Protein AF-A0A2G4H687-F1 (afdb_monomer_lite)

Secondary structure (DSSP, 8-state):
-HHHHHHHHHHHHHHHHTS------TTSS-HHHHHHHHHHH-HHHHHHHHHHHHHHHHHHHHHHHHHHTT--HHHHHHHHTS-HHHHHHHHTS-SPPPHHHHHHHHHHTTS--EEEEEE---TTS--EEEEEE-

Radius of gyration: 17.33 Å; chains: 1; bounding box: 37×50×39 Å

Sequence (134 aa):
MIARTVLSTRANMNSMSDRPDTRTSPIGRTVAEDIAQRRAEDPEYRRLDDYYRPMMDLATAVILRRGALGMTQEELARRMGTTASSISRIESGQHRTRPDTLKRLADALGGTAVMGFEFPAADNAEATSVLVTL

Foldseek 3Di:
DVVVVVVVVVVVLCVVVPPFQPDQDPVGHGPNVVLVVCCVPPPVSVVVCVVLVVLQSQLVVLVVLCVVVVHDLQLLQVLLVHHSVVSVVSNVSPDDDDPVRQQSSQVSSVHWDKDKDWDPDDPPGDTDMDIDTD

pLDDT: mean 82.72, std 16.85, range [40.81, 98.5]

Structure (mmCIF, N/CA/C/O backbone):
data_AF-A0A2G4H687-F1
#
_entry.id   AF-A0A2G4H687-F1
#
loop_
_atom_site.group_PDB
_atom_site.id
_atom_site.type_symbol
_atom_site.label_atom_id
_atom_site.label_alt_id
_atom_site.label_comp_id
_atom_site.label_asym_id
_atom_site.label_entity_id
_atom_site.label_seq_id
_atom_site.pdbx_PDB_ins_code
_atom_site.Cartn_x
_atom_site.Cartn_y
_atom_site.Cartn_z
_atom_site.occupancy
_atom_site.B_iso_or_equiv
_atom_site.auth_seq_id
_atom_site.auth_comp_id
_atom_site.auth_asym_id
_atom_site.auth_atom_id
_atom_site.pdbx_PDB_model_num
ATOM 1 N N . MET A 1 1 ? -18.435 -17.476 -6.708 1.00 45.44 1 MET A N 1
ATOM 2 C CA . MET A 1 1 ? -18.595 -16.001 -6.724 1.00 45.44 1 MET A CA 1
ATOM 3 C C . MET A 1 1 ? -17.254 -15.277 -6.566 1.00 45.44 1 MET A C 1
ATOM 5 O O . MET A 1 1 ? -16.951 -14.449 -7.408 1.00 45.44 1 MET A O 1
ATOM 9 N N . ILE A 1 2 ? -16.415 -15.651 -5.589 1.00 49.97 2 ILE A N 1
ATOM 10 C CA . ILE A 1 2 ? -15.140 -14.974 -5.262 1.00 49.97 2 ILE A CA 1
ATOM 11 C C . ILE A 1 2 ? -14.123 -14.960 -6.429 1.00 49.97 2 ILE A C 1
ATOM 13 O O . ILE A 1 2 ? -13.534 -13.920 -6.701 1.00 49.97 2 ILE A O 1
ATOM 17 N N . ALA A 1 3 ? -13.969 -16.055 -7.188 1.00 42.94 3 ALA A N 1
ATOM 18 C CA . ALA A 1 3 ? -12.992 -16.135 -8.289 1.00 42.94 3 ALA A CA 1
ATOM 19 C C . ALA A 1 3 ? -13.230 -15.131 -9.435 1.00 42.94 3 ALA A C 1
ATOM 21 O O . ALA A 1 3 ? -12.291 -14.484 -9.893 1.00 42.94 3 ALA A O 1
ATOM 22 N N . ARG A 1 4 ? -14.492 -14.927 -9.845 1.00 40.81 4 ARG A N 1
ATOM 23 C CA . ARG A 1 4 ? -14.857 -13.914 -10.855 1.00 40.81 4 ARG A CA 1
ATOM 24 C C . ARG A 1 4 ? -14.580 -12.490 -10.362 1.00 40.81 4 ARG A C 1
ATOM 26 O O . ARG A 1 4 ? -14.145 -11.651 -11.144 1.00 40.81 4 ARG A O 1
ATOM 33 N N . THR A 1 5 ? -14.794 -12.230 -9.072 1.00 50.72 5 THR A N 1
ATOM 34 C CA . THR A 1 5 ? -14.516 -10.930 -8.448 1.00 50.72 5 THR A CA 1
ATOM 35 C C . THR A 1 5 ? -13.016 -10.654 -8.364 1.00 50.72 5 THR A C 1
ATOM 37 O O . THR A 1 5 ? -12.599 -9.552 -8.690 1.00 50.72 5 THR A O 1
ATOM 40 N N . VAL A 1 6 ? -12.188 -11.641 -8.004 1.00 52.12 6 VAL A N 1
ATOM 41 C CA . VAL A 1 6 ? -10.727 -11.463 -7.912 1.00 52.12 6 VAL A CA 1
ATOM 42 C C . VAL A 1 6 ? -10.098 -11.213 -9.285 1.00 52.12 6 VAL A C 1
ATOM 44 O O . VAL A 1 6 ? -9.317 -10.273 -9.406 1.00 52.12 6 VAL A O 1
ATOM 47 N N . LEU A 1 7 ? -10.486 -11.957 -10.334 1.00 49.06 7 LEU A N 1
ATOM 48 C CA . LEU A 1 7 ? -10.020 -11.679 -11.704 1.00 49.06 7 LEU A CA 1
ATOM 49 C C . LEU A 1 7 ? -10.447 -10.282 -12.187 1.00 49.06 7 LEU A C 1
ATOM 51 O O . LEU A 1 7 ? -9.645 -9.568 -12.787 1.00 49.06 7 LEU A O 1
ATOM 55 N N . SER A 1 8 ? -11.682 -9.864 -11.885 1.00 45.81 8 SER A N 1
ATOM 56 C CA . SER A 1 8 ? -12.170 -8.520 -12.222 1.00 45.81 8 SER A CA 1
ATOM 57 C C . SER A 1 8 ? -11.426 -7.422 -11.457 1.00 45.81 8 SER A C 1
ATOM 59 O O . SER A 1 8 ? -11.152 -6.369 -12.027 1.00 45.81 8 SER A O 1
ATOM 61 N N . THR A 1 9 ? -11.080 -7.647 -10.187 1.00 50.69 9 THR A N 1
ATOM 62 C CA . THR A 1 9 ? -10.287 -6.706 -9.385 1.00 50.69 9 THR A CA 1
ATOM 63 C C . THR A 1 9 ? -8.848 -6.639 -9.876 1.00 50.69 9 THR A C 1
ATOM 65 O O . THR A 1 9 ? -8.306 -5.545 -9.948 1.00 50.69 9 THR A O 1
ATOM 68 N N . ARG A 1 10 ? -8.239 -7.760 -10.282 1.00 50.38 10 ARG A N 1
ATOM 69 C CA . ARG A 1 10 ? -6.886 -7.779 -10.860 1.00 50.38 10 ARG A CA 1
ATOM 70 C C . ARG A 1 10 ? -6.825 -7.010 -12.179 1.00 50.38 10 ARG A C 1
ATOM 72 O O . ARG A 1 10 ? -5.948 -6.172 -12.355 1.00 50.38 10 ARG A O 1
ATOM 79 N N . ALA A 1 11 ? -7.810 -7.217 -13.054 1.00 51.19 11 ALA A N 1
ATOM 80 C CA . ALA A 1 11 ? -7.960 -6.439 -14.279 1.00 51.19 11 ALA A CA 1
ATOM 81 C C . ALA A 1 11 ? -8.173 -4.941 -13.986 1.00 51.19 11 ALA A C 1
ATOM 83 O O . ALA A 1 11 ? -7.543 -4.098 -14.620 1.00 51.19 11 ALA A O 1
ATOM 84 N N . ASN A 1 12 ? -9.000 -4.594 -12.992 1.00 53.06 12 ASN A N 1
ATOM 85 C CA . ASN A 1 12 ? -9.261 -3.201 -12.621 1.00 53.06 12 ASN A CA 1
ATOM 86 C C . ASN A 1 12 ? -8.067 -2.528 -11.917 1.00 53.06 12 ASN A C 1
ATOM 88 O O . ASN A 1 12 ? -7.826 -1.350 -12.142 1.00 53.06 12 ASN A O 1
ATOM 92 N N . MET A 1 13 ? -7.295 -3.264 -11.109 1.00 52.97 13 MET A N 1
ATOM 93 C CA . MET A 1 13 ? -6.067 -2.778 -10.472 1.00 52.97 13 MET A CA 1
ATOM 94 C C . MET A 1 13 ? -4.971 -2.531 -11.501 1.00 52.97 13 MET A C 1
ATOM 96 O O . MET A 1 13 ? -4.424 -1.434 -11.488 1.00 52.97 13 MET A O 1
ATOM 100 N N . ASN A 1 14 ? -4.749 -3.462 -12.443 1.00 51.19 14 ASN A N 1
ATOM 101 C CA . ASN A 1 14 ? -3.894 -3.204 -13.605 1.00 51.19 14 ASN A CA 1
ATOM 102 C C . ASN A 1 14 ? -4.370 -1.942 -14.335 1.00 51.19 14 ASN A C 1
ATOM 104 O O . ASN A 1 14 ? -3.579 -1.057 -14.595 1.00 51.19 14 ASN A O 1
ATOM 108 N N . SER A 1 15 ? -5.675 -1.786 -14.569 1.00 47.53 15 SER A N 1
ATOM 109 C CA . SER A 1 15 ? -6.229 -0.593 -15.233 1.00 47.53 15 SER A CA 1
ATOM 110 C C . SER A 1 15 ? -6.062 0.713 -14.433 1.00 47.53 15 SER A C 1
ATOM 112 O O . SER A 1 15 ? -6.075 1.793 -15.018 1.00 47.53 15 SER A O 1
ATOM 114 N N . MET A 1 16 ? -5.965 0.644 -13.099 1.00 47.28 16 MET A N 1
ATOM 115 C CA . MET A 1 16 ? -5.851 1.804 -12.202 1.00 47.28 16 MET A CA 1
ATOM 116 C C . MET A 1 16 ? -4.400 2.232 -11.978 1.00 47.28 16 MET A C 1
ATOM 118 O O . MET A 1 16 ? -4.144 3.433 -11.920 1.00 47.28 16 MET A O 1
ATOM 122 N N . SER A 1 17 ? -3.470 1.278 -11.868 1.00 48.62 17 SER A N 1
ATOM 123 C CA . SER A 1 17 ? -2.028 1.542 -11.800 1.00 48.62 17 SER A CA 1
ATOM 124 C C . SER A 1 17 ? -1.440 1.943 -13.154 1.00 48.62 17 SER A C 1
ATOM 126 O O . SER A 1 17 ? -0.399 2.588 -13.195 1.00 48.62 17 SER A O 1
ATOM 128 N N . ASP A 1 18 ? -2.103 1.560 -14.247 1.00 51.59 18 ASP A N 1
ATOM 129 C CA . ASP A 1 18 ? -1.625 1.716 -15.624 1.00 51.59 18 ASP A CA 1
ATOM 130 C C . ASP A 1 18 ? -2.332 2.857 -16.371 1.00 51.59 18 ASP A C 1
ATOM 132 O O . ASP A 1 18 ? -2.267 2.940 -17.593 1.00 51.59 18 ASP A O 1
ATOM 136 N N . ARG A 1 19 ? -3.021 3.770 -15.663 1.00 55.69 19 ARG A N 1
ATOM 137 C CA . ARG A 1 19 ? -3.398 5.058 -16.267 1.00 55.69 19 ARG A CA 1
ATOM 138 C C . ARG A 1 19 ? -2.125 5.890 -16.400 1.00 55.69 19 ARG A C 1
ATOM 140 O O . ARG A 1 19 ? -1.639 6.371 -15.374 1.00 55.69 19 ARG A O 1
ATOM 147 N N . PRO A 1 20 ? -1.576 6.067 -17.616 1.00 56.22 20 PRO A N 1
ATOM 148 C CA . PRO A 1 20 ? -0.323 6.780 -17.769 1.00 56.22 20 PRO A CA 1
ATOM 149 C C . PRO A 1 20 ? -0.527 8.222 -17.316 1.00 56.22 20 PRO A C 1
ATOM 151 O O . PRO A 1 20 ? -1.490 8.879 -17.720 1.00 56.22 20 PRO A O 1
ATOM 154 N N . ASP A 1 21 ? 0.367 8.714 -16.460 1.00 66.75 21 ASP A N 1
ATOM 155 C CA . ASP A 1 21 ? 0.428 10.139 -16.166 1.00 66.75 21 ASP A CA 1
ATOM 156 C C . ASP A 1 21 ? 0.751 10.875 -17.468 1.00 66.75 21 ASP A C 1
ATOM 158 O O . ASP A 1 21 ? 1.869 10.807 -17.970 1.00 66.75 21 ASP A O 1
ATOM 162 N N . THR A 1 22 ? -0.242 11.553 -18.042 1.00 71.75 22 THR A N 1
ATOM 163 C CA . THR A 1 22 ? -0.090 12.281 -19.306 1.00 71.75 22 THR A CA 1
ATOM 164 C C . THR A 1 22 ? 0.547 13.655 -19.114 1.00 71.75 22 THR A C 1
ATOM 166 O O . THR A 1 22 ? 0.674 14.409 -20.079 1.00 71.75 22 THR A O 1
ATOM 169 N N . ARG A 1 23 ? 0.912 14.041 -17.883 1.00 79.12 23 ARG A N 1
ATOM 170 C CA . ARG A 1 23 ? 1.593 15.310 -17.626 1.00 79.12 23 ARG A CA 1
ATOM 171 C C . ARG A 1 23 ? 3.047 15.197 -18.062 1.00 79.12 23 ARG A C 1
ATOM 173 O O . ARG A 1 23 ? 3.873 14.546 -17.425 1.00 79.12 23 ARG A O 1
ATOM 180 N N . THR A 1 24 ? 3.375 15.884 -19.146 1.00 82.50 24 THR A N 1
ATOM 181 C CA . THR A 1 24 ? 4.758 16.035 -19.590 1.00 82.50 24 THR A CA 1
ATOM 182 C C . THR A 1 24 ? 5.533 16.879 -18.578 1.00 82.50 24 THR A C 1
ATOM 184 O O . THR A 1 24 ? 5.130 17.992 -18.234 1.00 82.50 24 THR A O 1
ATOM 187 N N . SER A 1 25 ? 6.645 16.344 -18.077 1.00 81.38 25 SER A N 1
ATOM 188 C CA . SER A 1 25 ? 7.542 17.057 -17.165 1.00 81.38 25 SER A CA 1
ATOM 189 C C . SER A 1 25 ? 8.366 18.120 -17.912 1.00 81.38 25 SER A C 1
ATOM 191 O O . SER A 1 25 ? 8.514 18.022 -19.132 1.00 81.38 25 SER A O 1
ATOM 193 N N . PRO A 1 26 ? 8.988 19.096 -17.216 1.00 85.25 26 PRO A N 1
ATOM 194 C CA . PRO A 1 26 ? 9.841 20.118 -17.846 1.00 85.25 26 PRO A CA 1
ATOM 195 C C . PRO A 1 26 ? 11.019 19.565 -18.666 1.00 85.25 26 PRO A C 1
ATOM 197 O O . PRO A 1 26 ? 11.600 20.279 -19.475 1.00 85.25 26 PRO A O 1
ATOM 200 N N . ILE A 1 27 ? 11.361 18.290 -18.465 1.00 81.31 27 ILE A N 1
ATOM 201 C CA . ILE A 1 27 ? 12.389 17.549 -19.205 1.00 81.31 27 ILE A CA 1
ATOM 202 C C . ILE A 1 27 ? 11.863 16.875 -20.491 1.00 81.31 27 ILE A C 1
ATOM 204 O O . ILE A 1 27 ? 12.594 16.124 -21.128 1.00 81.31 27 ILE A O 1
ATOM 208 N N . GLY A 1 28 ? 10.606 17.121 -20.879 1.00 85.69 28 GLY A N 1
ATOM 209 C CA . GLY A 1 28 ? 10.038 16.699 -22.166 1.00 85.69 28 GLY A CA 1
ATOM 210 C C . GLY A 1 28 ? 9.512 15.261 -22.230 1.00 85.69 28 GLY A C 1
ATOM 211 O O . GLY A 1 28 ? 9.193 14.794 -23.317 1.00 85.69 28 GLY A O 1
ATOM 212 N N . ARG A 1 29 ? 9.408 14.561 -21.096 1.00 85.25 29 ARG A N 1
ATOM 213 C CA . ARG A 1 29 ? 8.850 13.199 -21.002 1.00 85.25 29 ARG A CA 1
ATOM 214 C C . ARG A 1 29 ? 7.810 13.105 -19.898 1.00 85.25 29 ARG A C 1
ATOM 216 O O . ARG A 1 29 ? 7.853 13.868 -18.927 1.00 85.25 29 ARG A O 1
ATOM 223 N N . THR A 1 30 ? 6.877 12.177 -20.042 1.00 89.19 30 THR A N 1
ATOM 224 C CA . THR A 1 30 ? 5.977 11.781 -18.956 1.00 89.19 30 THR A CA 1
ATOM 225 C C . THR A 1 30 ? 6.684 10.854 -17.968 1.00 89.19 30 THR A C 1
ATOM 227 O O . THR A 1 30 ? 7.689 10.218 -18.289 1.00 89.19 30 THR A O 1
ATOM 230 N N . VAL A 1 31 ? 6.139 10.751 -16.753 1.00 84.75 31 VAL A N 1
ATOM 231 C CA . VAL A 1 31 ? 6.634 9.798 -15.746 1.00 84.75 31 VAL A CA 1
ATOM 232 C C . VAL A 1 31 ? 6.494 8.358 -16.249 1.00 84.75 31 VAL A C 1
ATOM 2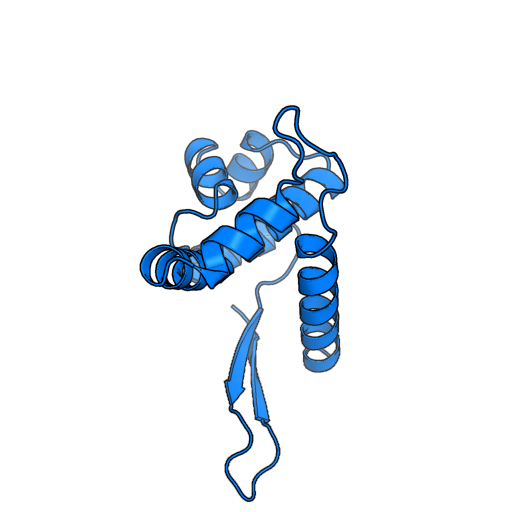34 O O . VAL A 1 31 ? 7.394 7.547 -16.048 1.00 84.75 31 VAL A O 1
ATOM 237 N N . ALA A 1 32 ? 5.395 8.048 -16.944 1.00 84.12 32 ALA A N 1
ATOM 238 C CA . ALA A 1 32 ? 5.149 6.719 -17.498 1.00 84.12 32 ALA A CA 1
ATOM 239 C C . ALA A 1 32 ? 6.179 6.339 -18.576 1.00 84.12 32 ALA A C 1
ATOM 241 O O . ALA A 1 32 ? 6.723 5.237 -18.538 1.00 84.12 32 ALA A O 1
ATOM 242 N N . GLU A 1 33 ? 6.489 7.256 -19.497 1.00 87.88 33 GLU A N 1
ATOM 243 C CA . GLU A 1 33 ? 7.521 7.044 -20.519 1.00 87.88 33 GLU A CA 1
ATOM 244 C C . GLU A 1 33 ? 8.909 6.865 -19.899 1.00 87.88 33 GLU A C 1
ATOM 246 O O . GLU A 1 33 ? 9.635 5.960 -20.305 1.00 87.88 33 GLU A O 1
ATOM 251 N N . ASP A 1 34 ? 9.273 7.675 -18.897 1.00 89.06 34 ASP A N 1
ATOM 252 C CA . ASP A 1 34 ? 10.575 7.556 -18.224 1.00 89.06 34 ASP A CA 1
ATOM 253 C C . ASP A 1 34 ? 10.714 6.210 -17.497 1.00 89.06 34 ASP A C 1
ATOM 255 O O . ASP A 1 34 ? 11.731 5.530 -17.638 1.00 89.06 34 ASP A O 1
ATOM 259 N N . ILE A 1 35 ? 9.672 5.774 -16.780 1.00 88.19 35 ILE A N 1
ATOM 260 C CA . ILE A 1 35 ? 9.651 4.458 -16.124 1.00 88.19 35 ILE A CA 1
ATOM 261 C C . ILE A 1 35 ? 9.761 3.341 -17.166 1.00 88.19 35 ILE A C 1
ATOM 263 O O . ILE A 1 35 ? 10.564 2.424 -16.989 1.00 88.19 35 ILE A O 1
ATOM 267 N N . ALA A 1 36 ? 8.985 3.405 -18.252 1.00 89.50 36 ALA A N 1
ATOM 268 C CA . ALA A 1 36 ? 9.008 2.393 -19.306 1.00 89.50 36 ALA A CA 1
ATOM 269 C C . ALA A 1 36 ? 10.387 2.299 -19.973 1.00 89.50 36 ALA A C 1
ATOM 271 O O . ALA A 1 36 ? 10.895 1.195 -20.180 1.00 89.50 36 ALA A O 1
ATOM 272 N N . GLN A 1 37 ? 11.016 3.444 -20.246 1.00 91.44 37 GLN A N 1
ATOM 273 C CA . GLN A 1 37 ? 12.358 3.512 -20.811 1.00 91.44 37 GLN A CA 1
ATOM 274 C C . GLN A 1 37 ? 13.395 2.895 -19.863 1.00 91.44 37 GLN A C 1
ATOM 276 O O . GLN A 1 37 ? 14.110 1.974 -20.259 1.00 91.44 37 GLN A O 1
ATOM 281 N N . ARG A 1 38 ? 13.433 3.324 -18.593 1.00 91.50 38 ARG A N 1
ATOM 282 C CA . ARG A 1 38 ? 14.358 2.763 -17.589 1.00 91.50 38 ARG A CA 1
ATOM 283 C C . ARG A 1 38 ? 14.167 1.265 -17.420 1.00 91.50 38 ARG A C 1
ATOM 285 O O . ARG A 1 38 ? 15.138 0.519 -17.358 1.00 91.50 38 ARG A O 1
ATOM 292 N N . ARG A 1 39 ? 12.914 0.808 -17.400 1.00 92.44 39 ARG A N 1
ATOM 293 C CA . ARG A 1 39 ? 12.587 -0.617 -17.342 1.00 92.44 39 ARG A CA 1
ATOM 294 C C . ARG A 1 39 ? 13.088 -1.364 -18.583 1.00 92.44 39 ARG A C 1
ATOM 296 O O . ARG A 1 39 ? 13.549 -2.490 -18.460 1.00 92.44 39 ARG A O 1
ATOM 303 N N . ALA A 1 40 ? 13.043 -0.789 -19.779 1.00 93.56 40 ALA A N 1
ATOM 304 C CA . ALA A 1 40 ? 13.572 -1.456 -20.970 1.00 93.56 40 ALA A CA 1
ATOM 305 C C . ALA A 1 40 ? 15.110 -1.567 -20.949 1.00 93.56 40 ALA A C 1
ATOM 307 O O . ALA A 1 40 ? 15.660 -2.615 -21.298 1.00 93.56 40 ALA A O 1
ATOM 308 N N . GLU A 1 41 ? 15.784 -0.499 -20.524 1.00 96.31 41 GLU A N 1
ATOM 309 C CA . GLU A 1 41 ? 17.236 -0.331 -20.639 1.00 96.31 41 GLU A CA 1
ATOM 310 C C . GLU A 1 41 ? 18.024 -0.961 -19.480 1.00 96.31 41 GLU A C 1
ATOM 312 O O . GLU A 1 41 ? 19.114 -1.485 -19.701 1.00 96.31 41 GLU A O 1
ATOM 317 N N . ASP A 1 42 ? 17.475 -0.962 -18.261 1.00 96.50 42 ASP A N 1
ATOM 318 C CA . ASP A 1 42 ? 18.180 -1.370 -17.044 1.00 96.50 42 ASP A CA 1
ATOM 319 C C . ASP A 1 42 ? 17.616 -2.696 -16.471 1.00 96.50 42 ASP A C 1
ATOM 321 O O . ASP A 1 42 ? 16.497 -2.756 -15.941 1.00 96.50 42 ASP A O 1
ATOM 325 N N . PRO A 1 43 ? 18.374 -3.811 -16.568 1.00 96.19 43 PRO A N 1
ATOM 326 C CA . PRO A 1 43 ? 17.987 -5.088 -15.972 1.00 96.19 43 PRO A CA 1
ATOM 327 C C . PRO A 1 43 ? 17.873 -5.072 -14.441 1.00 96.19 43 PRO A C 1
ATOM 329 O O . PRO A 1 43 ? 17.079 -5.840 -13.900 1.00 96.19 43 PRO A O 1
ATOM 332 N N . GLU A 1 44 ? 18.663 -4.265 -13.731 1.00 95.50 44 GLU A N 1
ATOM 333 C CA . GLU A 1 44 ? 18.580 -4.140 -12.272 1.00 95.50 44 GLU A CA 1
ATOM 334 C C . GLU A 1 44 ? 17.308 -3.392 -11.879 1.00 95.50 44 GLU A C 1
ATOM 336 O O . GLU A 1 44 ? 16.546 -3.881 -11.040 1.00 95.50 44 GLU A O 1
ATOM 341 N N . TYR A 1 45 ? 17.018 -2.284 -12.566 1.00 93.31 45 TYR A N 1
ATOM 342 C CA . TYR A 1 45 ? 15.767 -1.548 -12.393 1.00 93.31 45 TYR A CA 1
ATOM 343 C C . TYR A 1 45 ? 14.553 -2.456 -12.600 1.00 93.31 45 TYR A C 1
ATOM 345 O O . TYR A 1 45 ? 13.674 -2.494 -11.743 1.00 93.31 45 TYR A O 1
ATOM 353 N N . ARG A 1 46 ? 14.525 -3.255 -13.680 1.00 93.50 46 ARG A N 1
ATOM 354 C CA . ARG A 1 46 ? 13.459 -4.253 -13.909 1.00 93.50 46 ARG A CA 1
ATOM 355 C C . ARG A 1 46 ? 13.268 -5.198 -12.743 1.00 93.50 46 ARG A C 1
ATOM 357 O O . ARG A 1 46 ? 12.144 -5.397 -12.304 1.00 93.50 46 ARG A O 1
ATOM 364 N N . ARG A 1 47 ? 14.357 -5.791 -12.254 1.00 94.62 47 ARG A N 1
ATOM 365 C CA . ARG A 1 47 ? 14.285 -6.769 -11.165 1.00 94.62 47 ARG A CA 1
ATOM 366 C C . ARG A 1 47 ? 13.747 -6.142 -9.887 1.00 94.62 47 ARG A C 1
ATOM 368 O O . ARG A 1 47 ? 12.934 -6.769 -9.216 1.00 94.62 47 ARG A O 1
ATOM 375 N N . LEU A 1 48 ? 14.197 -4.936 -9.545 1.00 92.38 48 LEU A N 1
ATOM 376 C CA . LEU A 1 48 ? 13.715 -4.218 -8.364 1.00 92.38 48 LEU A CA 1
ATOM 377 C C . LEU A 1 48 ? 12.250 -3.805 -8.522 1.00 92.38 48 LEU A C 1
ATOM 379 O O . LEU A 1 48 ? 11.465 -3.987 -7.594 1.00 92.38 48 LEU A O 1
ATOM 383 N N . ASP A 1 49 ? 11.875 -3.305 -9.697 1.00 90.50 49 ASP A N 1
ATOM 384 C CA . ASP A 1 49 ? 10.497 -2.959 -10.033 1.00 90.50 49 ASP A CA 1
ATOM 385 C C . ASP A 1 49 ? 9.568 -4.175 -9.897 1.00 90.50 49 ASP A C 1
ATOM 387 O O . ASP A 1 49 ? 8.602 -4.123 -9.138 1.00 90.50 49 ASP A O 1
ATOM 391 N N . ASP A 1 50 ? 9.912 -5.306 -10.520 1.00 91.19 50 ASP A N 1
ATOM 392 C CA . ASP A 1 50 ? 9.156 -6.561 -10.421 1.00 91.19 50 ASP A CA 1
ATOM 393 C C . ASP A 1 50 ? 9.075 -7.069 -8.971 1.00 91.19 50 ASP A C 1
ATOM 395 O O . ASP A 1 50 ? 8.042 -7.576 -8.529 1.00 91.19 50 ASP A O 1
ATOM 399 N N . TYR A 1 51 ? 10.156 -6.909 -8.204 1.00 90.88 51 TYR A N 1
ATOM 400 C CA . TYR A 1 51 ? 10.227 -7.327 -6.808 1.00 90.88 51 TYR A CA 1
ATOM 401 C C . TYR A 1 51 ? 9.294 -6.517 -5.894 1.00 90.88 51 TYR A C 1
ATOM 403 O O . TYR A 1 51 ? 8.647 -7.093 -5.013 1.00 90.88 51 TYR A O 1
ATOM 411 N N . TYR A 1 52 ? 9.217 -5.195 -6.080 1.00 90.81 52 TYR A N 1
ATOM 412 C CA . TYR A 1 52 ? 8.381 -4.314 -5.256 1.00 90.81 52 TYR A CA 1
ATOM 413 C C . TYR A 1 52 ? 6.951 -4.157 -5.778 1.00 90.81 52 TYR A C 1
ATOM 415 O O . TYR A 1 52 ? 6.074 -3.795 -4.989 1.00 90.81 52 TYR A O 1
ATOM 423 N N . ARG A 1 53 ? 6.687 -4.477 -7.053 1.00 89.62 53 ARG A N 1
ATOM 424 C CA . ARG A 1 53 ? 5.372 -4.333 -7.700 1.00 89.62 53 ARG A CA 1
ATOM 425 C C . ARG A 1 53 ? 4.203 -4.813 -6.828 1.00 89.62 53 ARG A C 1
ATOM 427 O O . ARG A 1 53 ? 3.303 -4.011 -6.597 1.00 89.62 53 ARG A O 1
ATOM 434 N N . PRO A 1 54 ? 4.226 -6.019 -6.220 1.00 90.06 54 PRO A N 1
ATOM 435 C CA . PRO A 1 54 ? 3.087 -6.488 -5.429 1.00 90.06 54 PRO A CA 1
ATOM 436 C C . PRO A 1 54 ? 2.803 -5.633 -4.185 1.00 90.06 54 PRO A C 1
ATOM 438 O O . PRO A 1 54 ? 1.660 -5.524 -3.745 1.00 90.06 54 PRO A O 1
ATOM 441 N N . MET A 1 55 ? 3.841 -5.048 -3.578 1.00 92.50 55 MET A N 1
ATOM 442 C CA . MET A 1 55 ? 3.689 -4.187 -2.402 1.00 92.50 55 MET A CA 1
ATOM 443 C C . MET A 1 55 ? 3.228 -2.782 -2.794 1.00 92.50 55 MET A C 1
ATOM 445 O O . MET A 1 55 ? 2.446 -2.183 -2.058 1.00 92.50 55 MET A O 1
ATOM 449 N N . MET A 1 56 ? 3.643 -2.287 -3.962 1.00 90.81 56 MET A N 1
ATOM 450 C CA . MET A 1 56 ? 3.117 -1.045 -4.533 1.00 90.81 56 MET A CA 1
ATOM 451 C C . MET A 1 56 ? 1.628 -1.175 -4.861 1.00 90.81 56 MET A C 1
ATOM 453 O O . MET A 1 56 ? 0.842 -0.319 -4.467 1.00 90.81 56 MET A O 1
ATOM 457 N N . ASP A 1 57 ? 1.219 -2.287 -5.472 1.00 90.00 57 ASP A N 1
ATOM 458 C CA . ASP A 1 57 ? -0.186 -2.555 -5.792 1.00 90.00 57 ASP A CA 1
ATOM 459 C C . ASP A 1 57 ? -1.057 -2.604 -4.525 1.00 90.00 57 ASP A C 1
ATOM 461 O O . ASP A 1 57 ? -2.145 -2.018 -4.471 1.00 90.00 57 ASP A O 1
ATOM 465 N N . LEU A 1 58 ? -0.557 -3.256 -3.466 1.00 92.31 58 LEU A N 1
ATOM 466 C CA . LEU A 1 58 ? -1.192 -3.254 -2.148 1.00 92.31 58 LEU A CA 1
ATOM 467 C C . LEU A 1 58 ? -1.311 -1.832 -1.585 1.00 92.31 58 LEU A C 1
ATOM 469 O O . LEU A 1 58 ? -2.390 -1.444 -1.133 1.00 92.31 58 LEU A O 1
ATOM 473 N N . ALA A 1 59 ? -0.224 -1.059 -1.605 1.00 94.56 59 ALA A N 1
ATOM 474 C CA . ALA A 1 59 ? -0.201 0.311 -1.107 1.00 94.56 59 ALA A CA 1
ATOM 475 C C . ALA A 1 59 ? -1.231 1.190 -1.828 1.00 94.56 59 ALA A C 1
ATOM 477 O O . ALA A 1 59 ? -2.019 1.880 -1.178 1.00 94.56 59 ALA A O 1
ATOM 478 N N . THR A 1 60 ? -1.297 1.106 -3.159 1.00 92.19 60 THR A N 1
ATOM 479 C CA . THR A 1 60 ? -2.294 1.813 -3.967 1.00 92.19 60 THR A CA 1
ATOM 480 C C . THR A 1 60 ? -3.715 1.425 -3.565 1.00 92.19 60 THR A C 1
ATOM 482 O O . THR A 1 60 ? -4.540 2.309 -3.326 1.00 92.19 60 THR A O 1
ATOM 485 N N . ALA A 1 61 ? -4.012 0.130 -3.426 1.00 92.62 61 ALA A N 1
ATOM 486 C CA . ALA A 1 61 ? -5.338 -0.328 -3.014 1.00 92.62 61 ALA A CA 1
ATOM 487 C C . ALA A 1 61 ? -5.741 0.221 -1.632 1.00 92.62 61 ALA A C 1
ATOM 489 O O . ALA A 1 61 ? -6.876 0.670 -1.444 1.00 92.62 61 ALA A O 1
ATOM 490 N N . VAL A 1 62 ? -4.802 0.238 -0.681 1.00 95.25 62 VAL A N 1
ATOM 491 C CA . VAL A 1 62 ? -5.008 0.772 0.673 1.00 95.25 62 VAL A CA 1
ATOM 492 C C . VAL A 1 62 ? -5.274 2.273 0.635 1.00 95.25 62 VAL A C 1
ATOM 494 O O . VAL A 1 62 ? -6.280 2.712 1.191 1.00 95.25 62 VAL A O 1
ATOM 497 N N . ILE A 1 63 ? -4.440 3.052 -0.063 1.00 95.56 63 ILE A N 1
ATOM 498 C CA . ILE A 1 63 ? -4.588 4.511 -0.183 1.00 95.56 63 ILE A CA 1
ATOM 499 C C . ILE A 1 63 ? -5.937 4.864 -0.811 1.00 95.56 63 ILE A C 1
ATOM 501 O O . ILE A 1 63 ? -6.669 5.699 -0.277 1.00 95.56 63 ILE A O 1
ATOM 505 N N . LEU A 1 64 ? -6.293 4.210 -1.920 1.00 93.44 64 LEU A N 1
ATOM 506 C CA . LEU A 1 64 ? -7.546 4.472 -2.626 1.00 93.44 64 LEU A CA 1
ATOM 507 C C . LEU A 1 64 ? -8.758 4.131 -1.759 1.00 93.44 64 LEU A C 1
ATOM 509 O O . LEU A 1 64 ? -9.692 4.928 -1.659 1.00 93.44 64 LEU A O 1
ATOM 513 N N . ARG A 1 65 ? -8.744 2.974 -1.087 1.00 96.06 65 ARG A N 1
ATOM 514 C CA . ARG A 1 65 ? -9.843 2.579 -0.202 1.00 96.06 65 ARG A CA 1
ATOM 515 C C . ARG A 1 65 ? -9.948 3.503 1.006 1.00 96.06 65 ARG A C 1
ATOM 517 O O . ARG A 1 65 ? -11.055 3.909 1.352 1.00 96.06 65 ARG A O 1
ATOM 524 N N . ARG A 1 66 ? -8.821 3.864 1.621 1.00 97.25 66 ARG A N 1
ATOM 525 C CA . ARG A 1 66 ? -8.768 4.811 2.738 1.00 97.25 66 ARG A CA 1
ATOM 526 C C . ARG A 1 66 ? -9.337 6.172 2.327 1.00 97.25 66 ARG A C 1
ATOM 528 O O . ARG A 1 66 ? -10.160 6.723 3.054 1.00 97.25 66 ARG A O 1
ATOM 535 N N . GLY A 1 67 ? -8.957 6.668 1.148 1.00 96.75 67 GLY A N 1
ATOM 536 C CA . GLY A 1 67 ? -9.488 7.902 0.566 1.00 96.75 67 GLY A CA 1
ATOM 537 C C . GLY A 1 67 ? -10.996 7.836 0.318 1.00 96.75 67 GLY A C 1
ATOM 538 O O . GLY A 1 67 ? -11.718 8.745 0.713 1.00 96.75 67 GLY A O 1
ATOM 539 N N . ALA A 1 68 ? -11.494 6.727 -0.237 1.00 96.50 68 ALA A N 1
ATOM 540 C CA . ALA A 1 68 ? -12.929 6.508 -0.435 1.00 96.50 68 ALA A CA 1
ATOM 541 C C . ALA A 1 68 ? -13.728 6.446 0.883 1.00 96.50 68 ALA A C 1
ATOM 543 O O . ALA A 1 68 ? -14.917 6.748 0.895 1.00 96.50 68 ALA A O 1
ATOM 544 N N . LEU A 1 69 ? -13.084 6.056 1.987 1.00 96.38 69 LEU A N 1
ATOM 545 C CA . LEU A 1 69 ? -13.663 6.046 3.333 1.00 96.38 69 LEU A CA 1
ATOM 546 C C . LEU A 1 69 ? -13.465 7.371 4.092 1.00 96.38 69 LEU A C 1
ATOM 548 O O . LEU A 1 69 ? -13.917 7.478 5.230 1.00 96.38 69 LEU A O 1
ATOM 552 N N . GLY A 1 70 ? -12.772 8.356 3.511 1.00 97.62 70 GLY A N 1
ATOM 553 C CA . GLY A 1 70 ? -12.468 9.630 4.171 1.00 97.62 70 GLY A CA 1
ATOM 554 C C . GLY A 1 70 ? -11.545 9.504 5.391 1.00 97.62 70 GLY A C 1
ATOM 555 O O . GLY A 1 70 ? -11.567 10.359 6.271 1.00 97.62 70 GLY A O 1
ATOM 556 N N . MET A 1 71 ? -10.750 8.435 5.478 1.00 97.50 71 MET A N 1
ATOM 557 C CA . MET A 1 71 ? -9.900 8.156 6.638 1.00 97.50 71 MET A CA 1
ATOM 558 C C . MET A 1 71 ? -8.507 8.789 6.499 1.00 97.50 71 MET A C 1
ATOM 560 O O . MET A 1 71 ? -7.908 8.786 5.421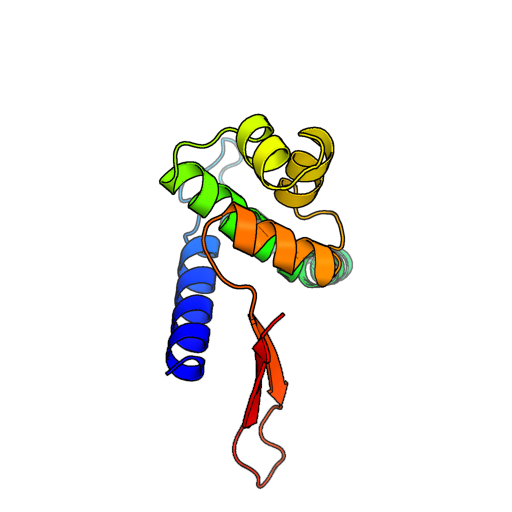 1.00 97.50 71 MET A O 1
ATOM 564 N N . THR A 1 72 ? -7.933 9.267 7.604 1.00 98.31 72 THR A N 1
ATOM 565 C CA . THR A 1 72 ? -6.498 9.603 7.671 1.00 98.31 72 THR A CA 1
ATOM 566 C C . THR A 1 72 ? -5.666 8.352 7.974 1.00 98.31 72 THR A C 1
ATOM 568 O O . THR A 1 72 ? -6.213 7.304 8.334 1.00 98.31 72 THR A O 1
ATOM 571 N N . GLN A 1 73 ? -4.337 8.434 7.835 1.00 98.19 73 GLN A N 1
ATOM 572 C CA . GLN A 1 73 ? -3.449 7.329 8.220 1.00 98.19 73 GLN A CA 1
ATOM 573 C C . GLN A 1 73 ? -3.564 7.009 9.721 1.00 98.19 73 GLN A C 1
ATOM 575 O O . GLN A 1 73 ? -3.545 5.841 10.106 1.00 98.19 73 GLN A O 1
ATOM 580 N N . GLU A 1 74 ? -3.742 8.025 10.569 1.00 98.44 74 GLU A N 1
ATOM 581 C CA . GLU A 1 74 ? -3.940 7.877 12.015 1.00 98.44 74 GLU A CA 1
ATOM 582 C C . GLU A 1 74 ? -5.250 7.162 12.344 1.00 98.44 74 GLU A C 1
ATOM 584 O O . GLU A 1 74 ? -5.279 6.329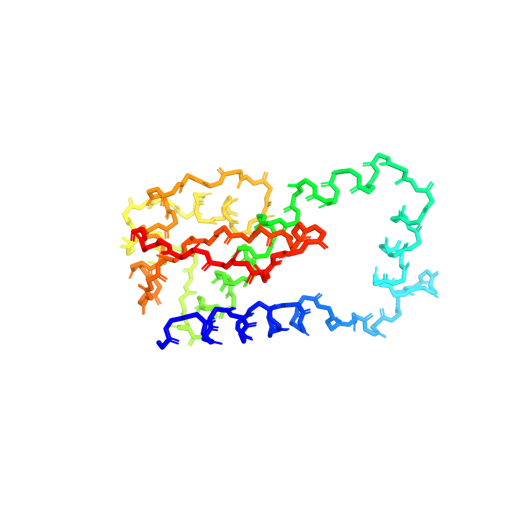 13.247 1.00 98.44 74 GLU A O 1
ATOM 589 N N . GLU A 1 75 ? -6.330 7.466 11.623 1.00 98.50 75 GLU A N 1
ATOM 590 C CA . GLU A 1 75 ? -7.622 6.808 11.835 1.00 98.50 75 GLU A CA 1
ATOM 591 C C . GLU A 1 75 ? -7.561 5.327 11.456 1.00 98.50 75 GLU A C 1
ATOM 593 O O . GLU A 1 75 ? -7.978 4.464 12.231 1.00 98.50 75 GLU A O 1
ATOM 598 N N . LEU A 1 76 ? -6.947 5.012 10.311 1.00 98.38 76 LEU A N 1
ATOM 599 C CA . LEU A 1 76 ? -6.721 3.624 9.921 1.00 98.38 76 LEU A CA 1
ATOM 600 C C . LEU A 1 76 ? -5.842 2.890 10.946 1.00 9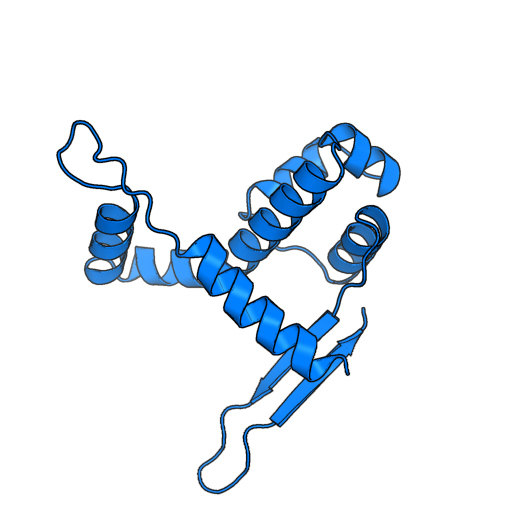8.38 76 LEU A C 1
ATOM 602 O O . LEU A 1 76 ? -6.140 1.755 11.322 1.00 98.38 76 LEU A O 1
ATOM 606 N N . ALA A 1 77 ? -4.793 3.547 11.446 1.00 98.19 77 ALA A N 1
ATOM 607 C CA . ALA A 1 77 ? -3.914 2.983 12.461 1.00 98.19 77 ALA A CA 1
ATOM 608 C C . ALA A 1 77 ? -4.657 2.670 13.766 1.00 98.19 77 ALA A C 1
ATOM 610 O O . ALA A 1 77 ? -4.500 1.571 14.303 1.00 98.19 77 ALA A O 1
ATOM 611 N N . ARG A 1 78 ? -5.505 3.593 14.244 1.00 98.31 78 ARG A N 1
ATOM 612 C CA . ARG A 1 78 ? -6.362 3.379 15.421 1.00 98.31 78 ARG A CA 1
ATOM 613 C C . ARG A 1 78 ? -7.259 2.166 15.229 1.00 98.31 78 ARG A C 1
ATOM 615 O O . ARG A 1 78 ? -7.263 1.276 16.075 1.00 98.31 78 ARG A O 1
ATOM 622 N N . ARG A 1 79 ? -7.959 2.092 14.096 1.00 97.62 79 ARG A N 1
ATOM 623 C CA . ARG A 1 79 ? -8.879 0.990 13.797 1.00 97.62 79 ARG A CA 1
ATOM 624 C C . ARG A 1 79 ? -8.175 -0.362 13.684 1.00 97.62 79 ARG A C 1
ATOM 626 O O . ARG A 1 79 ? -8.720 -1.376 14.103 1.00 97.62 79 ARG A O 1
ATOM 633 N N . MET A 1 80 ? -6.959 -0.380 13.147 1.00 96.69 80 MET A N 1
ATOM 634 C CA . MET A 1 80 ? -6.148 -1.590 13.027 1.00 96.69 80 MET A CA 1
ATOM 635 C C . MET A 1 80 ? -5.441 -1.969 14.344 1.00 96.69 80 MET A C 1
ATOM 637 O O . MET A 1 80 ? -4.943 -3.090 14.462 1.00 96.69 80 MET A O 1
ATOM 641 N N . GLY A 1 81 ? -5.371 -1.072 15.335 1.00 96.81 81 GLY A N 1
ATOM 642 C CA . GLY A 1 81 ? -4.592 -1.269 16.562 1.00 96.81 81 GLY A CA 1
ATOM 643 C C . GLY A 1 81 ? -3.081 -1.234 16.302 1.00 96.81 81 GLY A C 1
ATOM 644 O O . GLY A 1 81 ? -2.350 -2.142 16.700 1.00 96.81 81 GLY A O 1
ATOM 645 N N . THR A 1 82 ? -2.616 -0.235 15.550 1.00 96.56 82 THR A N 1
ATOM 646 C CA . THR A 1 82 ? -1.202 -0.020 15.203 1.00 96.56 82 THR A CA 1
ATOM 647 C C . THR A 1 82 ? -0.849 1.476 15.204 1.00 96.56 82 THR A C 1
ATOM 649 O O . THR A 1 82 ? -1.610 2.301 15.703 1.00 96.56 82 THR A O 1
ATOM 652 N N . THR A 1 83 ? 0.319 1.847 14.676 1.00 97.56 83 THR A N 1
ATOM 653 C CA . THR A 1 83 ? 0.795 3.235 14.591 1.00 97.56 83 THR A CA 1
ATOM 654 C C . THR A 1 83 ? 0.609 3.827 13.194 1.00 97.56 83 THR A C 1
ATOM 656 O O . THR A 1 83 ? 0.701 3.116 12.192 1.00 97.56 83 THR A O 1
ATOM 659 N N . ALA A 1 84 ? 0.444 5.151 13.104 1.00 97.12 84 ALA A N 1
ATOM 660 C CA . ALA A 1 84 ? 0.414 5.859 11.818 1.00 97.12 84 ALA A CA 1
ATOM 661 C C . ALA A 1 84 ? 1.706 5.637 11.010 1.00 97.12 84 ALA A C 1
ATOM 663 O O . ALA A 1 84 ? 1.655 5.461 9.799 1.00 97.12 84 ALA A O 1
ATOM 664 N N . SER A 1 85 ? 2.859 5.517 11.683 1.00 96.69 85 SER A N 1
ATOM 665 C CA . SER A 1 85 ? 4.130 5.146 11.045 1.00 96.69 85 SER A CA 1
ATOM 666 C C . SER A 1 85 ? 4.116 3.744 10.429 1.00 96.69 85 SER A C 1
ATOM 668 O O . SER A 1 85 ? 4.758 3.520 9.407 1.00 96.69 85 SER A O 1
ATOM 670 N N . SER A 1 86 ? 3.370 2.798 11.007 1.00 95.31 86 SER A N 1
ATOM 671 C CA . SER A 1 86 ? 3.198 1.462 10.429 1.00 95.31 86 SER A CA 1
ATOM 672 C C . SER A 1 86 ? 2.286 1.499 9.203 1.00 95.31 86 SER A C 1
ATOM 674 O O . SER A 1 86 ? 2.590 0.832 8.219 1.00 95.31 86 SER A O 1
ATOM 676 N N . ILE A 1 87 ? 1.228 2.317 9.221 1.00 97.06 87 ILE A N 1
ATOM 677 C CA . ILE A 1 87 ? 0.370 2.542 8.047 1.00 97.06 87 ILE A CA 1
ATOM 678 C C . ILE A 1 87 ? 1.143 3.241 6.929 1.00 97.06 87 ILE A C 1
ATOM 680 O O . ILE A 1 87 ? 1.142 2.758 5.805 1.00 97.06 87 ILE A O 1
ATOM 684 N N . SER A 1 88 ? 1.878 4.308 7.241 1.00 96.50 88 SER A N 1
ATOM 685 C CA . SER A 1 88 ? 2.751 5.010 6.292 1.00 96.50 88 SER A CA 1
ATOM 686 C C . SER A 1 88 ? 3.761 4.059 5.637 1.00 96.50 88 SER A C 1
ATOM 688 O O . SER A 1 88 ? 3.966 4.096 4.427 1.00 96.50 88 SER A O 1
ATOM 690 N N . ARG A 1 89 ? 4.326 3.128 6.418 1.00 95.44 89 ARG A N 1
ATOM 691 C CA . ARG A 1 89 ? 5.234 2.090 5.919 1.00 95.44 89 ARG A CA 1
ATOM 692 C C . ARG A 1 89 ? 4.567 1.118 4.937 1.00 95.44 89 ARG A C 1
ATOM 694 O O . ARG A 1 89 ? 5.223 0.645 4.016 1.00 95.44 89 ARG A O 1
ATOM 701 N N . ILE A 1 90 ? 3.294 0.791 5.151 1.00 95.19 90 ILE A N 1
ATOM 702 C CA . ILE A 1 90 ? 2.515 -0.046 4.230 1.00 95.19 90 ILE A CA 1
ATOM 703 C C . ILE A 1 90 ? 2.176 0.758 2.969 1.00 95.19 90 ILE A C 1
ATOM 705 O O . ILE A 1 90 ? 2.398 0.279 1.863 1.00 95.19 90 ILE A O 1
ATOM 709 N N . GLU A 1 91 ? 1.705 1.996 3.129 1.00 95.75 91 GLU A N 1
ATOM 710 C CA . GLU A 1 91 ? 1.330 2.896 2.030 1.00 95.75 91 GLU A CA 1
ATOM 711 C C . GLU A 1 91 ? 2.523 3.366 1.181 1.00 95.75 91 GLU A C 1
ATOM 713 O O . GLU A 1 91 ? 2.320 3.860 0.077 1.00 95.75 91 GLU A O 1
ATOM 718 N N . SER A 1 92 ? 3.767 3.186 1.638 1.00 94.88 92 SER A N 1
ATOM 719 C CA . SER A 1 92 ? 4.950 3.442 0.808 1.00 94.88 92 SER A CA 1
ATOM 720 C C . SER A 1 92 ? 5.221 2.340 -0.218 1.00 94.88 92 SER A C 1
ATOM 722 O O . SER A 1 92 ? 6.011 2.556 -1.133 1.00 94.88 92 SER A O 1
ATOM 724 N N . GLY A 1 93 ? 4.635 1.148 -0.042 1.00 92.12 93 GLY A N 1
ATOM 725 C CA . GLY A 1 93 ? 4.836 -0.012 -0.915 1.00 92.12 93 GLY A CA 1
ATOM 726 C C . GLY A 1 93 ? 6.251 -0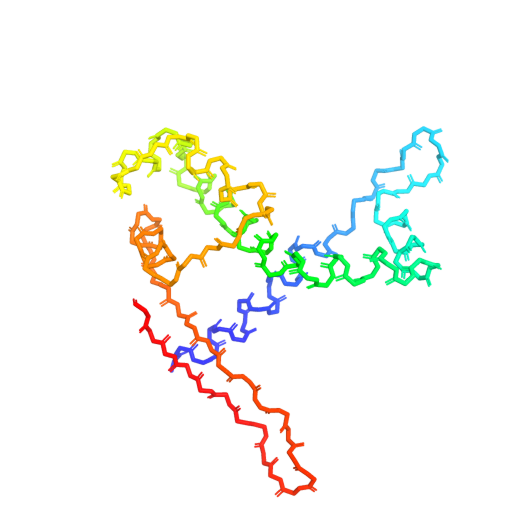.603 -0.891 1.00 92.12 93 GLY A C 1
ATOM 727 O O . GLY A 1 93 ? 6.554 -1.518 -1.650 1.00 92.12 93 GLY A O 1
ATOM 728 N N . GLN A 1 94 ? 7.136 -0.127 -0.013 1.00 85.31 94 GLN A N 1
ATOM 729 C CA . GLN A 1 94 ? 8.533 -0.584 0.049 1.00 85.31 94 GLN A CA 1
ATOM 730 C C . GLN A 1 94 ? 8.742 -1.749 1.024 1.00 85.31 94 GLN A C 1
ATOM 732 O O . GLN A 1 94 ? 9.806 -2.366 1.049 1.00 85.31 94 GLN A O 1
ATOM 737 N N . HIS A 1 95 ? 7.739 -2.072 1.844 1.00 85.00 95 HIS A N 1
ATOM 738 C CA . HIS A 1 95 ? 7.873 -3.070 2.898 1.00 85.00 95 HIS A CA 1
ATOM 739 C C . HIS A 1 95 ? 6.996 -4.292 2.682 1.00 85.00 95 HIS A C 1
ATOM 741 O O . HIS A 1 95 ? 5.788 -4.203 2.469 1.00 85.00 95 HIS A O 1
ATOM 747 N N . ARG A 1 96 ? 7.622 -5.463 2.839 1.00 87.12 96 ARG A N 1
ATOM 748 C CA . ARG A 1 96 ? 6.923 -6.746 2.834 1.00 87.12 96 ARG A CA 1
ATOM 749 C C . ARG A 1 96 ? 5.921 -6.803 3.980 1.00 87.12 96 ARG A C 1
ATOM 751 O O . ARG A 1 96 ? 6.287 -6.676 5.149 1.00 87.12 96 ARG A O 1
ATOM 758 N N . THR A 1 97 ? 4.668 -7.052 3.626 1.00 87.38 97 THR A N 1
ATOM 759 C CA . THR A 1 97 ? 3.564 -7.165 4.578 1.00 87.38 97 THR A CA 1
ATOM 760 C C . THR A 1 97 ? 3.253 -8.636 4.843 1.00 87.38 97 THR A C 1
ATOM 762 O O . THR A 1 97 ? 3.183 -9.443 3.918 1.00 87.38 97 THR A O 1
ATOM 765 N N . ARG A 1 98 ? 3.102 -9.008 6.120 1.00 91.69 98 ARG A N 1
ATOM 766 C CA . ARG A 1 98 ? 2.786 -10.388 6.523 1.00 91.69 98 ARG A CA 1
ATOM 767 C C . ARG A 1 98 ? 1.296 -10.692 6.305 1.00 91.69 98 ARG A C 1
ATOM 769 O O . ARG A 1 98 ? 0.491 -9.771 6.434 1.00 91.69 98 ARG A O 1
ATOM 776 N N . PRO A 1 99 ? 0.903 -11.961 6.082 1.00 91.00 99 PRO A N 1
ATOM 777 C CA . PRO A 1 99 ? -0.504 -12.332 5.899 1.00 91.00 99 PRO A CA 1
ATOM 778 C C . PRO A 1 99 ? -1.437 -11.863 7.027 1.00 91.00 99 PRO A C 1
ATOM 780 O O . PRO A 1 99 ? -2.480 -11.284 6.747 1.00 91.00 99 PRO A O 1
ATOM 783 N N . ASP A 1 100 ? -1.028 -12.001 8.292 1.00 93.12 100 ASP A N 1
ATOM 784 C CA . ASP A 1 100 ? -1.797 -11.498 9.447 1.00 93.12 100 ASP A CA 1
ATOM 785 C C . ASP A 1 100 ? -2.041 -9.979 9.377 1.00 93.12 100 ASP A C 1
ATOM 787 O O . ASP A 1 100 ? -3.126 -9.474 9.666 1.00 93.12 100 ASP A O 1
ATOM 791 N N . THR A 1 101 ? -1.037 -9.232 8.915 1.00 93.81 101 THR A N 1
ATOM 792 C CA . THR A 1 101 ? -1.154 -7.785 8.726 1.00 93.81 101 THR A CA 1
ATOM 793 C C . THR A 1 101 ? -2.128 -7.453 7.599 1.00 93.81 101 THR A C 1
ATOM 795 O O . THR A 1 101 ? -2.926 -6.537 7.764 1.00 93.81 101 THR A O 1
ATOM 798 N N . LEU A 1 102 ? -2.118 -8.213 6.494 1.00 93.69 102 LEU A N 1
ATOM 799 C CA . LEU A 1 102 ? -3.091 -8.051 5.405 1.00 93.69 102 LEU A CA 1
ATOM 800 C C . LEU A 1 102 ? -4.521 -8.280 5.894 1.00 93.69 102 LEU A C 1
ATOM 802 O O . LEU A 1 102 ? -5.407 -7.495 5.566 1.00 93.69 102 LEU A O 1
ATOM 806 N N . LYS A 1 103 ? -4.729 -9.317 6.711 1.00 94.62 103 LYS A N 1
ATOM 807 C CA . LYS A 1 103 ? -6.028 -9.617 7.312 1.00 94.62 103 LYS A CA 1
ATOM 808 C C . LYS A 1 103 ? -6.534 -8.448 8.159 1.00 94.62 103 LYS A C 1
ATOM 810 O O . LYS A 1 103 ? -7.596 -7.898 7.883 1.00 94.62 103 LYS A O 1
ATOM 815 N N . ARG A 1 104 ? -5.742 -8.013 9.145 1.00 96.19 104 ARG A N 1
ATOM 816 C CA . ARG A 1 104 ? -6.098 -6.891 10.034 1.00 96.19 104 ARG A CA 1
ATOM 817 C C . ARG A 1 104 ? -6.344 -5.594 9.268 1.00 96.19 104 ARG A C 1
ATOM 819 O O . ARG A 1 104 ? -7.228 -4.821 9.629 1.00 96.19 104 ARG A O 1
ATOM 826 N N . LEU A 1 105 ? -5.560 -5.355 8.222 1.00 96.00 105 LEU A N 1
ATOM 827 C CA . LEU A 1 105 ? -5.703 -4.190 7.359 1.00 96.00 105 LEU A CA 1
ATOM 828 C C . LEU A 1 105 ? -7.013 -4.238 6.563 1.00 96.00 105 LEU A C 1
ATOM 830 O O . LEU A 1 105 ? -7.725 -3.239 6.513 1.00 96.00 105 LEU A O 1
ATOM 834 N N . ALA A 1 106 ? -7.363 -5.391 5.988 1.00 95.50 106 ALA A N 1
ATOM 835 C CA . ALA A 1 106 ? -8.635 -5.576 5.295 1.00 95.50 106 ALA A CA 1
ATOM 836 C C . ALA A 1 106 ? -9.828 -5.390 6.244 1.00 95.50 106 ALA A C 1
ATOM 838 O O . ALA A 1 106 ? -10.746 -4.638 5.912 1.00 95.50 106 ALA A O 1
ATOM 839 N N . ASP A 1 107 ? -9.773 -5.971 7.446 1.00 96.56 107 ASP A N 1
ATOM 840 C CA . ASP A 1 107 ? -10.799 -5.806 8.484 1.00 96.56 107 ASP A CA 1
ATOM 841 C C . ASP A 1 107 ? -10.968 -4.313 8.857 1.00 96.56 107 ASP A C 1
ATOM 843 O O . ASP A 1 107 ? -12.084 -3.779 8.913 1.00 96.56 107 ASP A O 1
ATOM 847 N N . ALA A 1 108 ? -9.855 -3.588 9.024 1.00 97.31 108 ALA A N 1
ATOM 848 C CA . ALA A 1 108 ? -9.852 -2.152 9.311 1.00 97.31 108 ALA A CA 1
ATOM 849 C C . ALA A 1 108 ? -10.352 -1.283 8.138 1.00 97.31 108 ALA A C 1
ATOM 851 O O . ALA A 1 108 ? -10.855 -0.182 8.352 1.00 97.31 108 ALA A O 1
ATOM 852 N N . LEU A 1 109 ? -10.285 -1.774 6.901 1.00 96.75 109 LEU A N 1
ATOM 853 C CA . LEU A 1 109 ? -10.832 -1.114 5.708 1.00 96.75 109 LEU A CA 1
ATOM 854 C C . LEU A 1 109 ? -12.265 -1.576 5.366 1.00 96.75 109 LEU A C 1
ATOM 856 O O . LEU A 1 109 ? -12.847 -1.127 4.368 1.00 96.75 109 LEU A O 1
ATOM 860 N N . GLY A 1 110 ? -12.852 -2.445 6.199 1.00 94.75 110 GLY A N 1
ATOM 861 C CA . GLY A 1 110 ? -14.197 -2.994 6.016 1.00 94.75 110 GLY A CA 1
ATOM 862 C C . GLY A 1 110 ? -14.305 -3.957 4.833 1.00 94.75 110 GLY A C 1
ATOM 863 O O . GLY A 1 110 ? -15.308 -3.931 4.123 1.00 94.75 110 GLY A O 1
ATOM 864 N N . GLY A 1 111 ? -13.256 -4.735 4.576 1.00 92.81 111 GLY A N 1
ATOM 865 C CA . GLY A 1 111 ? -13.197 -5.743 3.522 1.00 92.81 111 GLY A CA 1
ATOM 866 C C . GLY A 1 111 ? -12.696 -7.090 4.040 1.00 92.81 111 GLY A C 1
ATOM 867 O O . GLY A 1 111 ? -12.697 -7.355 5.236 1.00 92.81 111 GLY A O 1
ATOM 868 N N . THR A 1 112 ? -12.255 -7.943 3.119 1.00 91.25 112 THR A N 1
ATOM 869 C CA . THR A 1 112 ? -11.698 -9.264 3.429 1.00 91.25 112 THR A CA 1
ATOM 870 C C . THR A 1 112 ? -10.461 -9.488 2.573 1.00 91.25 112 THR A C 1
ATOM 872 O O . THR A 1 112 ? -10.492 -9.244 1.366 1.00 91.25 112 THR A O 1
ATOM 875 N N . ALA A 1 113 ? -9.368 -9.937 3.189 1.00 90.12 113 ALA A N 1
ATOM 876 C CA . ALA A 1 113 ? -8.158 -10.293 2.464 1.00 90.12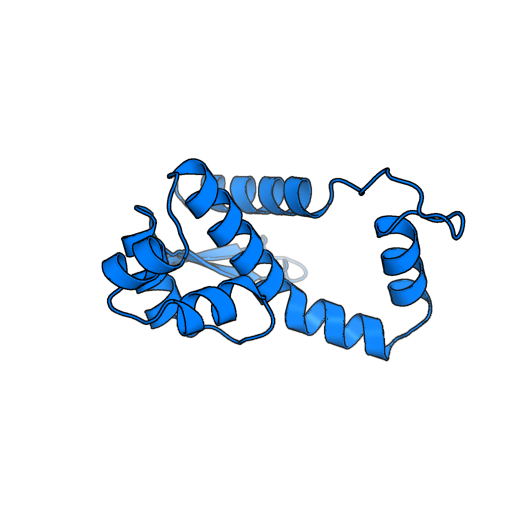 113 ALA A CA 1
ATOM 877 C C . ALA A 1 113 ? -8.317 -11.691 1.848 1.00 90.12 113 ALA A C 1
ATOM 879 O O . ALA A 1 113 ? -8.658 -12.656 2.531 1.00 90.12 113 ALA A O 1
ATOM 880 N N . VAL A 1 114 ? -8.058 -11.800 0.546 1.00 87.50 114 VAL A N 1
ATOM 881 C CA . VAL A 1 114 ? -8.075 -13.069 -0.190 1.00 87.50 114 VAL A CA 1
ATOM 882 C C . VAL A 1 114 ? -6.720 -13.235 -0.862 1.00 87.50 114 VAL A C 1
ATOM 884 O O . VAL A 1 114 ? -6.254 -12.335 -1.558 1.00 87.50 114 VAL A O 1
ATOM 887 N N . MET A 1 115 ? -6.086 -14.382 -0.650 1.00 85.31 115 MET A N 1
ATOM 888 C CA . MET A 1 115 ? -4.851 -14.785 -1.308 1.00 85.31 115 MET A CA 1
ATOM 889 C C . MET A 1 115 ? -5.169 -15.800 -2.402 1.00 85.31 115 MET A C 1
ATOM 891 O O . MET A 1 115 ? -6.045 -16.642 -2.235 1.00 85.31 115 MET A O 1
ATOM 895 N N . GLY A 1 116 ? -4.470 -15.721 -3.529 1.00 83.38 116 GLY A N 1
ATOM 896 C CA . GLY A 1 116 ? -4.674 -16.621 -4.655 1.00 83.38 116 GLY A CA 1
ATOM 897 C C . GLY A 1 116 ? -3.374 -17.189 -5.185 1.00 83.38 116 GLY A C 1
ATOM 898 O O . GLY A 1 116 ? -2.371 -16.482 -5.242 1.00 83.38 116 GLY A O 1
ATOM 899 N N . PHE A 1 117 ? -3.420 -18.448 -5.603 1.00 81.62 117 PHE A N 1
ATOM 900 C CA . PHE A 1 117 ? -2.401 -19.070 -6.432 1.00 81.62 117 PHE A CA 1
ATOM 901 C C . PHE A 1 117 ? -2.936 -19.196 -7.851 1.00 81.62 117 PHE A C 1
ATOM 903 O O . PHE A 1 117 ? -4.063 -19.651 -8.059 1.00 81.62 117 PHE A O 1
ATOM 910 N N . GLU A 1 118 ? -2.116 -18.801 -8.815 1.00 77.25 118 GLU A N 1
ATOM 911 C CA . GLU A 1 118 ? -2.364 -19.031 -10.230 1.00 77.25 118 GLU A CA 1
ATOM 912 C C . GLU A 1 118 ? -1.295 -19.967 -10.760 1.00 77.25 118 GLU A C 1
ATOM 914 O O . GLU A 1 118 ? -0.099 -19.707 -10.616 1.00 77.25 118 GLU A O 1
ATOM 919 N N . PHE A 1 119 ? -1.747 -21.058 -11.364 1.00 78.62 119 PHE A N 1
ATOM 920 C CA . PHE A 1 119 ? -0.878 -22.005 -12.032 1.00 78.62 119 PHE A CA 1
ATOM 921 C C . PHE A 1 119 ? -1.056 -21.814 -13.538 1.00 78.62 119 PHE A C 1
ATOM 923 O O . PHE A 1 119 ? -2.195 -21.887 -14.017 1.00 78.62 119 PHE A O 1
ATOM 930 N N . PRO A 1 120 ? 0.025 -21.540 -14.292 1.00 76.50 120 PRO A N 1
ATOM 931 C CA . PRO A 1 120 ? -0.070 -21.543 -15.741 1.00 76.50 120 PRO A CA 1
ATOM 932 C C . PRO A 1 120 ? -0.544 -22.923 -16.198 1.00 76.50 120 PRO A C 1
ATOM 934 O O . PRO A 1 120 ? -0.218 -23.937 -15.575 1.00 76.50 120 PRO A O 1
ATOM 937 N N . ALA A 1 121 ? -1.323 -22.950 -17.276 1.00 68.56 121 ALA A N 1
ATOM 938 C CA . ALA A 1 121 ? -1.677 -24.194 -17.938 1.00 68.56 121 ALA A CA 1
ATOM 939 C C . ALA A 1 121 ? -0.380 -24.941 -18.288 1.00 68.56 121 ALA A C 1
ATOM 941 O O . ALA A 1 121 ? 0.426 -24.447 -19.075 1.00 68.56 121 ALA A O 1
ATOM 942 N N . ALA A 1 122 ? -0.149 -26.097 -17.663 1.00 68.56 122 ALA A N 1
ATOM 943 C CA . ALA A 1 122 ? 0.834 -27.044 -18.174 1.00 68.56 122 ALA A CA 1
ATOM 944 C C . ALA A 1 122 ? 0.306 -27.597 -19.505 1.00 68.56 122 ALA A C 1
ATOM 946 O O . ALA A 1 122 ? -0.910 -27.624 -19.683 1.00 68.56 122 ALA A O 1
ATOM 947 N N . ASP A 1 123 ? 1.191 -28.053 -20.397 1.00 57.22 123 ASP A N 1
ATOM 948 C CA . ASP A 1 123 ? 0.947 -28.307 -21.833 1.00 57.22 123 ASP A CA 1
ATOM 949 C C . ASP A 1 123 ? -0.295 -29.148 -22.223 1.00 57.22 123 ASP A C 1
ATOM 951 O O . ASP A 1 123 ? -0.568 -29.265 -23.409 1.00 57.22 123 ASP A O 1
ATOM 955 N N . ASN A 1 124 ? -1.082 -29.696 -21.285 1.00 57.09 124 ASN A N 1
ATOM 956 C CA . ASN A 1 124 ? -2.401 -30.304 -21.522 1.00 57.09 124 ASN A CA 1
ATOM 957 C C . ASN A 1 124 ? -3.404 -30.167 -20.339 1.00 57.09 124 ASN A C 1
ATOM 959 O O . ASN A 1 124 ? -4.269 -31.025 -20.169 1.00 57.09 124 ASN A O 1
ATOM 963 N N . ALA A 1 125 ? -3.308 -29.137 -19.489 1.00 60.38 125 ALA A N 1
ATOM 964 C CA . ALA A 1 125 ? -4.217 -28.926 -18.352 1.00 60.38 125 ALA A CA 1
ATOM 965 C C . ALA A 1 125 ? -4.750 -27.485 -18.297 1.00 60.38 125 ALA A C 1
ATOM 967 O O . ALA A 1 125 ? -4.004 -26.536 -18.521 1.00 60.38 125 ALA A O 1
ATOM 968 N N . GLU A 1 126 ? -6.037 -27.312 -17.977 1.00 58.12 126 GLU A N 1
ATOM 969 C CA . GLU A 1 126 ? -6.646 -25.985 -17.834 1.00 58.12 126 GLU A CA 1
ATOM 970 C C . GLU A 1 126 ? -5.966 -25.168 -16.723 1.00 58.12 126 GLU A C 1
ATOM 972 O O . GLU A 1 126 ? -5.627 -25.683 -15.651 1.00 58.12 126 GLU A O 1
ATOM 977 N N . ALA A 1 127 ? -5.788 -23.866 -16.972 1.00 63.31 127 ALA A N 1
ATOM 978 C CA . ALA A 1 127 ? -5.268 -22.935 -15.980 1.00 63.31 127 ALA A CA 1
ATOM 979 C C . ALA A 1 127 ? -6.152 -22.972 -14.725 1.00 63.31 127 ALA A C 1
ATOM 981 O O . ALA A 1 127 ? -7.350 -22.690 -14.777 1.00 63.31 127 ALA A O 1
ATOM 982 N N . THR A 1 128 ? -5.555 -23.329 -13.590 1.00 67.06 128 THR A N 1
ATOM 983 C CA . THR A 1 128 ? -6.271 -23.485 -12.323 1.00 67.06 128 THR A CA 1
ATOM 984 C C . THR A 1 128 ? -5.891 -22.350 -11.378 1.00 67.06 128 THR A C 1
ATOM 986 O O . THR A 1 128 ? -4.709 -22.084 -11.149 1.00 67.06 128 THR A O 1
ATOM 989 N N . SER A 1 129 ? -6.897 -21.692 -10.797 1.00 67.94 129 SER A N 1
ATOM 990 C CA . SER A 1 129 ? -6.717 -20.684 -9.749 1.00 67.94 129 SER A CA 1
ATOM 991 C C . SER A 1 129 ? -7.302 -21.187 -8.432 1.00 67.94 129 SER A C 1
ATOM 993 O O . SER A 1 129 ? -8.478 -21.549 -8.372 1.00 67.94 129 SER A O 1
ATOM 995 N N . VAL A 1 130 ? -6.504 -21.176 -7.364 1.00 74.50 130 VAL A N 1
ATOM 996 C CA . VAL A 1 130 ? -6.938 -21.559 -6.010 1.00 74.50 130 VAL A CA 1
ATOM 997 C C . VAL A 1 130 ? -6.927 -20.320 -5.127 1.00 74.50 130 VAL A C 1
ATOM 999 O O . VAL A 1 130 ? -5.896 -19.667 -5.001 1.00 74.50 130 VAL A O 1
ATOM 1002 N N . LEU A 1 131 ? -8.065 -19.992 -4.514 1.00 74.44 131 LEU A N 1
ATOM 1003 C CA . LEU A 1 131 ? -8.206 -18.848 -3.612 1.00 74.44 131 LEU A CA 1
ATOM 1004 C C . LEU A 1 131 ? -8.351 -19.318 -2.163 1.00 74.44 131 LEU A C 1
ATOM 1006 O O . LEU A 1 131 ? -9.098 -20.252 -1.882 1.00 74.44 131 LEU A O 1
ATOM 1010 N N . VAL A 1 132 ? -7.670 -18.632 -1.251 1.00 74.31 132 VAL A N 1
ATOM 1011 C CA . VAL A 1 132 ? -7.698 -18.841 0.197 1.00 74.31 132 VAL A CA 1
ATOM 1012 C C . VAL A 1 132 ? -8.042 -17.514 0.869 1.00 74.31 132 VAL A C 1
ATOM 1014 O O . VAL A 1 132 ? -7.432 -16.486 0.584 1.00 74.31 132 VAL A O 1
ATOM 1017 N N . THR A 1 133 ? -9.023 -17.524 1.764 1.00 69.06 133 THR A N 1
ATOM 1018 C CA . THR A 1 133 ? -9.364 -16.358 2.590 1.00 69.06 133 THR A CA 1
ATOM 1019 C C . THR A 1 133 ? -8.431 -16.298 3.796 1.00 69.06 133 THR A C 1
ATOM 1021 O O . THR A 1 133 ? -8.199 -17.330 4.427 1.00 69.06 133 THR A O 1
ATOM 1024 N N . LEU A 1 134 ? -7.895 -15.112 4.095 1.00 71.56 134 LEU A N 1
ATOM 1025 C CA . LEU A 1 134 ? -7.005 -14.872 5.237 1.00 71.56 134 LEU A CA 1
ATOM 1026 C C . LEU A 1 134 ? -7.773 -14.385 6.469 1.00 71.56 134 LEU A C 1
ATOM 1028 O O . LEU A 1 134 ? -8.722 -13.585 6.314 1.00 71.56 134 LEU A O 1
#